Protein AF-A0A3L8PR18-F1 (afdb_monomer_lite)

S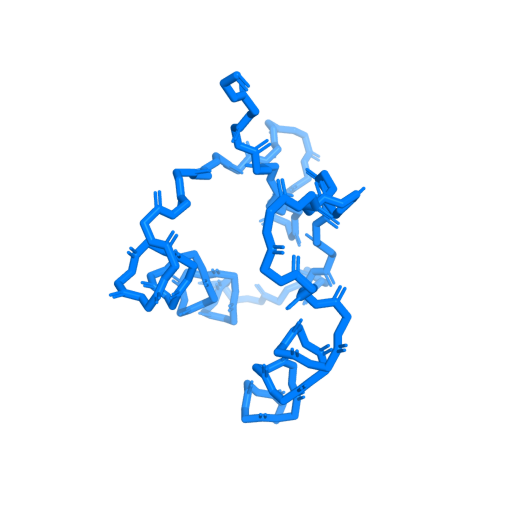econdary structure (DSSP, 8-state):
-HHHHHHHHHHH--TT-----EEE----TT-HHHHHHHHHHHHHH---EEEETTEEEEEEEPP-

Structure (mmCIF, N/CA/C/O backbone):
data_AF-A0A3L8PR18-F1
#
_entry.id   AF-A0A3L8PR18-F1
#
loop_
_atom_site.group_PDB
_atom_site.id
_atom_site.type_symbol
_atom_site.label_atom_id
_atom_site.label_alt_id
_atom_site.label_comp_id
_atom_site.label_asym_id
_atom_site.label_entity_id
_atom_site.label_seq_id
_atom_site.pdbx_PDB_ins_code
_atom_site.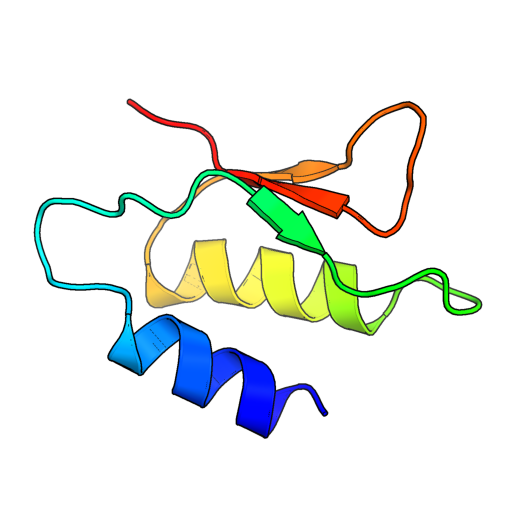Cartn_x
_atom_site.Cartn_y
_atom_site.Cartn_z
_atom_site.occupancy
_atom_site.B_iso_or_equiv
_atom_site.auth_seq_id
_atom_site.auth_comp_id
_atom_site.auth_asym_id
_atom_site.auth_atom_id
_atom_site.pdbx_PDB_model_num
ATOM 1 N N . PRO A 1 1 ? -2.885 -5.520 -10.199 1.00 83.06 1 PRO A N 1
ATOM 2 C CA . PRO A 1 1 ? -2.231 -5.479 -8.862 1.00 83.06 1 PRO A CA 1
ATOM 3 C C . PRO A 1 1 ? -2.812 -4.418 -7.914 1.00 83.06 1 PRO A C 1
ATOM 5 O O . PRO A 1 1 ? -3.303 -4.783 -6.853 1.00 83.06 1 PRO A O 1
ATOM 8 N N . LEU A 1 2 ? -2.818 -3.134 -8.306 1.00 89.31 2 LEU A N 1
ATOM 9 C CA . LEU A 1 2 ? -3.297 -2.045 -7.442 1.00 89.31 2 LEU A CA 1
ATOM 10 C C . LEU A 1 2 ? -4.763 -2.215 -7.013 1.00 89.31 2 LEU A C 1
ATOM 12 O O . LEU A 1 2 ? -5.060 -2.135 -5.827 1.00 89.31 2 LEU A O 1
ATOM 16 N N . ALA A 1 3 ? -5.672 -2.490 -7.955 1.00 92.81 3 ALA A N 1
ATOM 17 C CA . ALA A 1 3 ? -7.097 -2.663 -7.652 1.00 92.81 3 ALA A CA 1
ATOM 18 C C . ALA A 1 3 ? -7.351 -3.775 -6.617 1.00 92.81 3 ALA A C 1
ATOM 20 O O . ALA A 1 3 ? -8.110 -3.581 -5.671 1.00 92.81 3 ALA A O 1
ATOM 21 N N . PHE A 1 4 ? -6.649 -4.904 -6.754 1.00 91.69 4 PHE A N 1
ATOM 22 C CA . PHE A 1 4 ? -6.712 -6.006 -5.794 1.00 91.69 4 PHE A CA 1
ATOM 23 C C . PHE A 1 4 ? -6.182 -5.595 -4.414 1.00 91.69 4 PHE A C 1
ATOM 25 O O . PHE A 1 4 ? -6.853 -5.816 -3.412 1.00 91.69 4 PHE A O 1
ATOM 32 N N . ALA A 1 5 ? -5.024 -4.931 -4.353 1.00 91.75 5 ALA A N 1
ATOM 33 C CA . ALA A 1 5 ? -4.455 -4.465 -3.091 1.00 91.75 5 ALA A CA 1
ATOM 34 C C . ALA A 1 5 ? -5.391 -3.475 -2.367 1.00 91.75 5 ALA A C 1
ATOM 36 O O . ALA A 1 5 ? -5.547 -3.552 -1.150 1.00 91.75 5 ALA A O 1
ATOM 37 N N . LYS A 1 6 ? -6.065 -2.583 -3.111 1.00 94.06 6 LYS A N 1
ATOM 38 C CA . LYS A 1 6 ? -7.048 -1.639 -2.552 1.00 94.06 6 LYS A CA 1
ATOM 39 C C . LYS A 1 6 ? -8.252 -2.369 -1.962 1.00 94.06 6 LYS A C 1
ATOM 41 O O . LYS A 1 6 ? -8.691 -2.038 -0.863 1.00 94.06 6 LYS A O 1
ATOM 46 N N . ALA A 1 7 ? -8.772 -3.369 -2.676 1.00 93.56 7 ALA A N 1
ATOM 47 C CA . ALA A 1 7 ? -9.875 -4.198 -2.197 1.00 93.56 7 ALA A CA 1
ATOM 48 C C . ALA A 1 7 ? -9.493 -4.968 -0.923 1.00 93.56 7 ALA A C 1
ATOM 50 O O . ALA A 1 7 ? -10.253 -4.967 0.042 1.00 93.56 7 ALA A O 1
ATOM 51 N N . LEU A 1 8 ? -8.289 -5.547 -0.887 1.00 9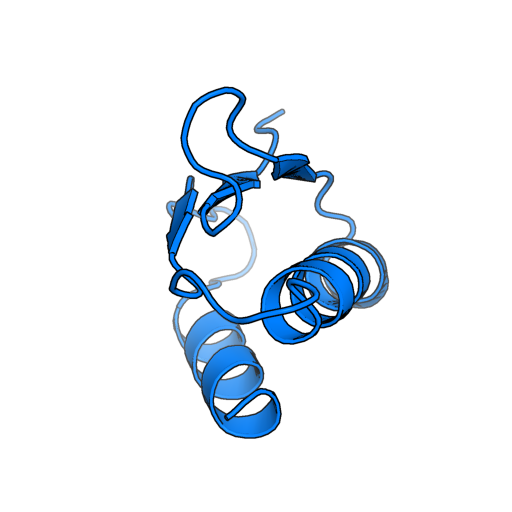1.81 8 LEU A N 1
ATOM 52 C CA . LEU A 1 8 ? -7.780 -6.267 0.278 1.00 91.81 8 LEU A CA 1
ATOM 53 C C . LEU A 1 8 ? -7.622 -5.345 1.495 1.00 91.81 8 LEU A C 1
ATOM 55 O O . LEU A 1 8 ? -8.041 -5.696 2.595 1.00 91.81 8 LEU A O 1
ATOM 59 N N . PHE A 1 9 ? -7.075 -4.142 1.303 1.00 92.06 9 PHE A N 1
ATOM 60 C CA . PHE A 1 9 ? -6.964 -3.164 2.384 1.00 92.06 9 PHE A CA 1
ATOM 61 C C . PHE A 1 9 ? -8.337 -2.754 2.921 1.00 92.06 9 PHE A C 1
ATOM 63 O O . PHE A 1 9 ? -8.545 -2.801 4.127 1.00 92.06 9 PHE A O 1
ATOM 70 N N . ARG A 1 10 ? -9.296 -2.431 2.040 1.00 90.81 10 ARG A N 1
ATOM 71 C CA . ARG A 1 10 ? -10.683 -2.106 2.428 1.00 90.81 10 ARG A CA 1
ATOM 72 C C . ARG A 1 10 ? -11.327 -3.212 3.258 1.00 90.81 10 ARG A C 1
ATOM 74 O O . ARG A 1 10 ? -12.012 -2.911 4.225 1.00 90.81 10 ARG A O 1
ATOM 81 N N . TYR A 1 11 ? -11.100 -4.469 2.885 1.00 90.06 11 TYR A N 1
ATOM 82 C CA . TYR A 1 11 ? -11.640 -5.616 3.609 1.00 90.06 11 TYR A CA 1
ATOM 83 C C . TYR A 1 11 ? -11.089 -5.718 5.040 1.00 90.06 11 TYR A C 1
ATOM 85 O O . TYR A 1 11 ? -11.838 -5.997 5.972 1.00 90.06 11 TYR A O 1
ATOM 93 N N . HIS A 1 12 ? -9.791 -5.467 5.228 1.00 87.88 12 HIS A N 1
ATOM 94 C CA . HIS A 1 12 ? -9.146 -5.561 6.542 1.00 87.88 12 HIS A CA 1
ATOM 95 C C . HIS A 1 12 ? -9.228 -4.280 7.381 1.00 87.88 12 HIS A C 1
ATOM 97 O O . HIS A 1 12 ? -9.011 -4.327 8.592 1.00 87.88 12 HIS A O 1
ATOM 103 N N . TYR A 1 13 ? -9.524 -3.139 6.765 1.00 87.19 13 TYR A N 1
ATOM 104 C CA . TYR A 1 13 ? -9.669 -1.862 7.448 1.00 87.19 13 TYR A CA 1
ATOM 105 C C . TYR A 1 13 ? -11.092 -1.718 8.009 1.00 87.19 13 TYR A C 1
ATOM 107 O O . TYR A 1 13 ? -11.996 -1.181 7.370 1.00 87.19 13 TYR A O 1
ATOM 115 N N . THR A 1 14 ? -11.308 -2.206 9.229 1.00 78.00 14 THR A N 1
ATOM 116 C CA . THR A 1 14 ? -12.544 -1.962 9.984 1.00 78.00 14 THR A CA 1
ATOM 117 C C . THR A 1 14 ? -12.533 -0.554 10.578 1.00 78.00 14 THR A C 1
ATOM 119 O O . THR A 1 14 ? -11.571 -0.171 11.245 1.00 78.00 14 THR A O 1
ATOM 122 N N . LYS A 1 15 ? -13.605 0.223 10.344 1.00 63.81 15 LYS A N 1
ATOM 123 C CA . L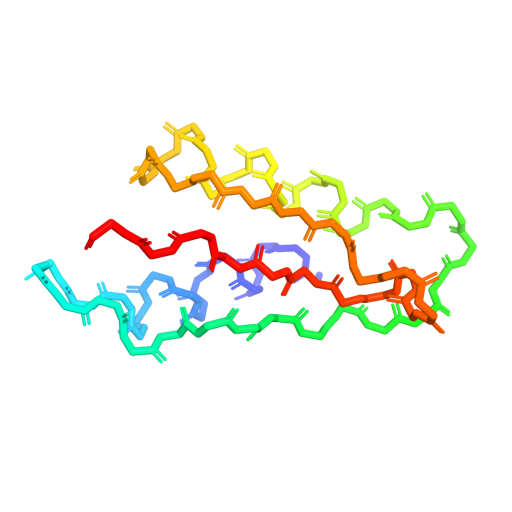YS A 1 15 ? -13.763 1.599 10.853 1.00 63.81 15 LYS A CA 1
ATOM 124 C C . LYS A 1 15 ? -13.462 1.664 12.358 1.00 63.81 15 LYS A C 1
ATOM 126 O O . LYS A 1 15 ? -14.202 1.089 13.147 1.00 63.81 15 LYS A O 1
ATOM 131 N N . GLY A 1 16 ? -12.406 2.389 12.727 1.00 60.66 16 GLY A N 1
ATOM 132 C CA . GLY A 1 16 ? -12.065 2.723 14.115 1.00 60.66 16 GLY A CA 1
ATOM 133 C C . GLY A 1 16 ? -10.725 2.177 14.610 1.00 60.66 16 GLY A C 1
ATOM 134 O O . GLY A 1 16 ? -10.071 2.855 15.389 1.00 60.66 16 GLY A O 1
ATOM 135 N N . GLU A 1 17 ? -10.257 1.023 14.121 1.00 63.03 17 GLU A N 1
ATOM 136 C CA . GLU A 1 17 ? -8.975 0.444 14.557 1.00 63.03 17 GLU A CA 1
ATOM 137 C C . GLU A 1 17 ? -8.255 -0.260 13.404 1.00 63.03 17 GLU A C 1
ATOM 139 O O . GLU A 1 17 ? -8.382 -1.468 13.182 1.00 63.03 17 GLU A O 1
ATOM 144 N N . SER A 1 18 ? -7.439 0.490 12.665 1.00 68.56 18 SER A N 1
ATOM 145 C CA . SER A 1 18 ? -6.502 -0.137 11.737 1.00 68.56 18 SER A CA 1
ATOM 146 C C . SER A 1 18 ? -5.342 -0.757 12.500 1.00 68.56 18 SER A C 1
ATOM 148 O O . SER A 1 18 ? -4.413 -0.069 12.928 1.00 68.56 18 SER A O 1
ATOM 150 N N . LYS A 1 19 ? -5.346 -2.086 12.611 1.00 81.88 19 LYS A N 1
ATOM 151 C CA . LYS A 1 19 ? -4.177 -2.850 13.084 1.00 81.88 19 LYS A CA 1
ATOM 152 C C . LYS A 1 19 ? -3.059 -2.921 12.036 1.00 81.88 19 LYS A C 1
ATOM 154 O O . LYS A 1 19 ? -1.964 -3.400 12.331 1.00 81.88 19 LYS A O 1
ATOM 159 N N . ILE A 1 20 ? -3.316 -2.446 10.816 1.00 88.88 20 ILE A N 1
ATOM 160 C CA . ILE A 1 20 ? -2.344 -2.447 9.724 1.00 88.88 20 ILE A CA 1
ATOM 161 C C . ILE A 1 20 ? -1.349 -1.308 9.961 1.00 88.88 20 ILE A C 1
ATOM 163 O O . ILE A 1 20 ? -1.696 -0.136 9.848 1.00 88.88 20 ILE A O 1
ATOM 167 N N . LYS A 1 21 ? -0.101 -1.669 10.282 1.00 91.19 21 LYS A N 1
ATOM 168 C CA . LYS A 1 21 ? 1.008 -0.722 10.513 1.00 91.19 21 LYS A CA 1
ATOM 169 C C . LYS A 1 21 ? 1.958 -0.601 9.326 1.00 91.19 21 LYS A C 1
ATOM 171 O O . LYS A 1 21 ? 2.662 0.396 9.187 1.00 91.19 21 LYS A O 1
ATOM 176 N N . ARG A 1 22 ? 2.043 -1.651 8.507 1.00 92.81 22 ARG A N 1
ATOM 177 C CA . ARG A 1 22 ? 2.999 -1.759 7.402 1.00 92.81 22 ARG A CA 1
ATOM 178 C C . ARG A 1 22 ? 2.360 -2.455 6.212 1.00 92.81 22 ARG A C 1
ATOM 180 O O . ARG A 1 22 ? 1.602 -3.403 6.397 1.00 92.81 22 ARG A O 1
ATOM 187 N N . ILE A 1 23 ? 2.712 -2.012 5.011 1.00 93.38 23 ILE A N 1
ATOM 188 C CA . ILE A 1 23 ? 2.296 -2.632 3.749 1.00 93.38 23 ILE A CA 1
ATOM 189 C C . ILE A 1 23 ? 3.545 -2.888 2.912 1.00 93.38 23 ILE A C 1
ATOM 191 O O . ILE A 1 23 ? 4.339 -1.976 2.682 1.00 93.38 23 ILE A O 1
ATOM 195 N N . VAL A 1 24 ? 3.724 -4.130 2.461 1.00 93.06 24 VAL A N 1
ATOM 196 C CA . VAL A 1 24 ? 4.840 -4.534 1.597 1.00 93.06 24 VAL A CA 1
ATOM 197 C C . VAL A 1 24 ? 4.336 -4.611 0.161 1.00 93.06 24 VAL A C 1
ATOM 199 O O . VAL A 1 24 ? 3.466 -5.415 -0.156 1.00 93.06 24 VAL A O 1
ATOM 202 N N . THR A 1 25 ? 4.887 -3.772 -0.708 1.00 90.62 25 THR A N 1
ATOM 203 C CA . THR A 1 25 ? 4.511 -3.674 -2.130 1.00 90.62 25 THR A CA 1
ATOM 204 C C . THR A 1 25 ? 5.514 -4.347 -3.072 1.00 90.62 25 THR A C 1
ATOM 206 O O . THR A 1 25 ? 5.294 -4.388 -4.281 1.00 90.62 25 THR A O 1
ATOM 209 N N . GLY A 1 26 ? 6.583 -4.928 -2.514 1.00 86.00 26 GLY A N 1
ATOM 210 C CA . GLY A 1 26 ? 7.696 -5.505 -3.270 1.00 86.00 26 GLY A CA 1
ATOM 211 C C . GLY A 1 26 ? 8.679 -4.444 -3.772 1.00 86.00 26 GLY A C 1
ATOM 212 O O . GLY A 1 26 ? 8.446 -3.245 -3.637 1.00 86.00 26 GLY A O 1
ATOM 213 N N . PHE A 1 27 ? 9.807 -4.880 -4.333 1.00 76.69 27 PHE A N 1
ATOM 214 C CA . PHE A 1 27 ? 10.803 -3.982 -4.919 1.00 76.69 27 PHE A CA 1
ATOM 215 C C . PHE A 1 27 ? 10.680 -4.001 -6.444 1.00 76.69 27 PHE A C 1
ATOM 217 O O . PHE A 1 27 ? 11.272 -4.843 -7.112 1.00 76.69 27 PHE A O 1
ATOM 224 N N . ASN A 1 28 ? 9.891 -3.072 -6.985 1.00 72.50 28 ASN A N 1
ATOM 225 C CA . ASN A 1 28 ? 9.737 -2.900 -8.429 1.00 72.50 28 ASN A CA 1
ATOM 226 C C . ASN A 1 28 ? 10.437 -1.614 -8.883 1.00 72.50 28 ASN A C 1
ATOM 228 O O . ASN A 1 28 ? 10.418 -0.605 -8.170 1.00 72.50 28 ASN A O 1
ATOM 232 N N . LEU A 1 29 ? 11.014 -1.638 -10.090 1.00 68.56 29 LEU A N 1
ATOM 233 C CA . LEU A 1 29 ? 11.559 -0.450 -10.755 1.00 68.56 29 LEU A CA 1
ATOM 234 C C . LEU A 1 29 ? 10.522 0.687 -10.731 1.00 68.56 29 LEU A C 1
ATOM 236 O O . LEU A 1 29 ? 9.391 0.526 -11.186 1.00 68.56 29 LEU A O 1
ATOM 240 N N . GLY A 1 30 ? 10.906 1.820 -10.141 1.00 77.06 30 GLY A N 1
ATOM 241 C CA . GLY A 1 30 ? 10.078 3.026 -10.052 1.00 77.06 30 GLY A CA 1
ATOM 242 C C . GLY A 1 30 ? 9.044 3.068 -8.922 1.00 77.06 30 GLY A C 1
ATOM 243 O O . GLY A 1 30 ? 8.403 4.096 -8.777 1.00 77.06 30 GLY A O 1
ATOM 244 N N . GLN A 1 31 ? 8.866 2.007 -8.119 1.00 87.25 31 GLN A N 1
ATOM 245 C CA . GLN A 1 31 ? 8.013 2.012 -6.908 1.00 87.25 31 GLN A CA 1
ATOM 246 C C . GLN A 1 31 ? 6.563 2.507 -7.117 1.00 87.25 31 GLN A C 1
ATOM 248 O O . GLN A 1 31 ? 5.874 2.883 -6.173 1.00 87.25 31 GLN A O 1
ATOM 253 N N . LYS A 1 32 ? 6.054 2.428 -8.353 1.00 90.62 32 LYS A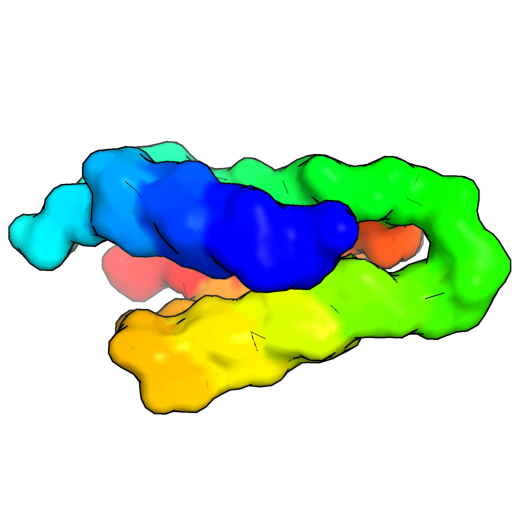 N 1
ATOM 254 C CA . LYS A 1 32 ? 4.745 2.973 -8.740 1.00 90.62 32 LYS A CA 1
ATOM 255 C C . LYS A 1 32 ? 3.592 2.455 -7.875 1.00 90.62 32 LYS A C 1
ATOM 257 O O . LYS A 1 32 ? 2.753 3.236 -7.444 1.00 90.62 32 LYS A O 1
ATOM 262 N N . LEU A 1 33 ? 3.576 1.149 -7.583 1.00 90.25 33 LEU A N 1
ATOM 263 C CA . LEU A 1 33 ? 2.536 0.548 -6.742 1.00 90.25 33 LEU A CA 1
ATOM 264 C C . LEU A 1 33 ? 2.538 1.150 -5.335 1.00 90.25 33 LEU A C 1
ATOM 266 O O . LEU A 1 33 ? 1.467 1.421 -4.811 1.00 90.25 33 LEU A O 1
ATOM 270 N N . ARG A 1 34 ? 3.716 1.373 -4.742 1.00 93.50 34 ARG A N 1
ATOM 271 C CA . ARG A 1 34 ? 3.854 2.001 -3.427 1.00 93.50 34 ARG A CA 1
ATOM 272 C C . ARG A 1 34 ? 3.275 3.405 -3.436 1.00 93.50 34 ARG A C 1
ATOM 274 O O . ARG A 1 34 ? 2.456 3.717 -2.584 1.00 93.50 34 ARG A O 1
ATOM 281 N N . ASP A 1 35 ? 3.677 4.220 -4.403 1.00 93.12 35 ASP A N 1
ATOM 282 C CA . ASP A 1 35 ? 3.288 5.629 -4.454 1.00 93.12 35 ASP A CA 1
ATOM 283 C C . ASP A 1 35 ? 1.781 5.779 -4.689 1.00 93.12 35 ASP A C 1
ATOM 285 O O . ASP A 1 35 ? 1.106 6.514 -3.966 1.00 93.12 35 ASP A O 1
ATOM 289 N N . GLU A 1 36 ? 1.220 5.004 -5.622 1.00 94.75 36 GLU A N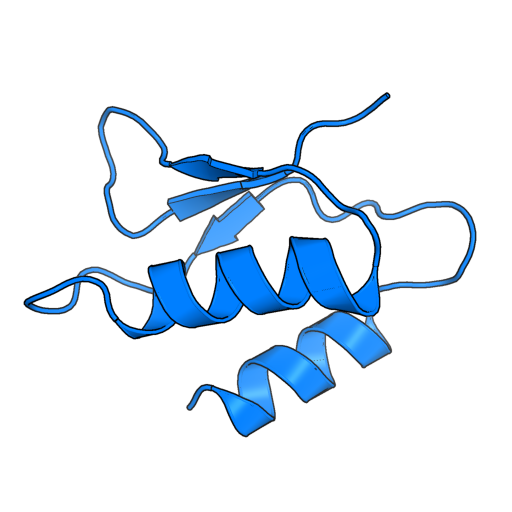 1
ATOM 290 C CA . GLU A 1 36 ? -0.226 4.958 -5.861 1.00 94.75 36 GLU A CA 1
ATOM 291 C C . GLU A 1 36 ? -1.000 4.441 -4.637 1.00 94.75 36 GLU A C 1
ATOM 293 O O . GLU A 1 36 ? -2.124 4.886 -4.383 1.00 94.75 36 GLU A O 1
ATOM 298 N N . PHE A 1 37 ? -0.419 3.516 -3.863 1.00 94.94 37 PHE A N 1
ATOM 299 C CA . PHE A 1 37 ? -1.042 3.016 -2.640 1.00 94.94 37 PHE A CA 1
ATOM 300 C C . PHE A 1 37 ? -0.991 4.038 -1.504 1.00 94.94 37 PHE A C 1
ATOM 302 O O . PHE A 1 37 ? -2.004 4.243 -0.843 1.00 94.94 37 PHE A O 1
ATOM 309 N N . SER A 1 38 ? 0.135 4.726 -1.307 1.00 94.75 38 SER A N 1
ATOM 310 C CA . SER A 1 38 ? 0.261 5.803 -0.318 1.00 94.75 38 SER A CA 1
ATOM 311 C C . SER A 1 38 ? -0.745 6.927 -0.584 1.00 94.75 38 SER A C 1
ATOM 313 O O . SER A 1 38 ? -1.411 7.390 0.339 1.00 94.75 38 SER A O 1
ATOM 315 N N . GLN A 1 39 ? -0.937 7.311 -1.852 1.00 96.12 39 GLN A N 1
ATOM 316 C CA . GLN A 1 39 ? -1.965 8.288 -2.236 1.00 96.12 39 GLN A CA 1
ATOM 317 C C . GLN A 1 39 ? -3.385 7.792 -1.938 1.00 96.12 39 GLN A C 1
ATOM 319 O O . GLN A 1 39 ? -4.232 8.553 -1.483 1.00 96.12 39 GLN A O 1
ATOM 324 N N . PHE A 1 40 ? -3.658 6.506 -2.159 1.00 95.56 40 PHE A N 1
ATOM 325 C CA . PHE A 1 40 ? -4.943 5.899 -1.812 1.00 95.56 40 PHE A CA 1
ATOM 326 C C . PHE A 1 40 ? -5.222 5.917 -0.301 1.00 95.56 40 PHE A C 1
ATOM 328 O O . PHE A 1 40 ? -6.331 6.266 0.099 1.00 95.56 40 PHE A O 1
ATOM 335 N N . LEU A 1 41 ? -4.227 5.589 0.532 1.00 93.44 41 LEU A N 1
ATOM 336 C CA . LEU A 1 41 ? -4.347 5.635 1.994 1.00 93.44 41 LEU A CA 1
ATOM 337 C C . LEU A 1 41 ? -4.691 7.046 2.488 1.00 93.44 41 LEU A C 1
ATOM 339 O O . LEU A 1 41 ? -5.591 7.209 3.315 1.00 93.44 41 LEU A O 1
ATOM 343 N N . LEU A 1 42 ? -4.018 8.059 1.940 1.00 94.19 42 LEU A N 1
ATOM 344 C CA . LEU A 1 42 ? -4.271 9.453 2.286 1.00 94.19 42 LEU A CA 1
ATOM 345 C C . LEU A 1 42 ? -5.658 9.910 1.814 1.00 94.19 42 LEU A C 1
ATOM 347 O O . LEU A 1 42 ? -6.438 10.421 2.608 1.00 94.19 42 LEU A O 1
ATOM 351 N N . ASN A 1 43 ? -5.993 9.698 0.542 1.00 95.44 43 ASN A N 1
ATOM 352 C CA . ASN A 1 43 ? -7.192 10.291 -0.055 1.00 95.44 43 ASN A CA 1
ATOM 353 C C . ASN A 1 43 ? -8.495 9.619 0.394 1.00 95.44 43 ASN A C 1
ATOM 355 O O . ASN A 1 43 ? -9.511 10.295 0.521 1.00 95.44 43 ASN A O 1
ATOM 359 N N . GLU A 1 44 ? -8.492 8.302 0.618 1.00 93.00 44 GLU A N 1
ATOM 360 C CA . GLU A 1 44 ? -9.721 7.570 0.963 1.00 93.00 44 GLU A CA 1
ATOM 361 C C . GLU A 1 44 ? -9.895 7.336 2.469 1.00 93.00 44 GLU A C 1
ATOM 363 O O . GLU A 1 44 ? -11.025 7.195 2.934 1.00 93.00 44 GLU A O 1
ATOM 368 N N . PHE A 1 45 ? -8.801 7.299 3.235 1.00 89.88 45 PHE A N 1
ATOM 369 C CA . PHE A 1 45 ? -8.831 6.974 4.667 1.00 89.88 45 PHE A CA 1
ATOM 370 C C . PHE A 1 45 ? -8.208 8.053 5.558 1.00 89.88 45 PHE A C 1
ATOM 372 O O . PHE A 1 45 ? -8.199 7.888 6.776 1.00 89.88 45 PHE A O 1
ATOM 379 N N . ASN A 1 46 ? -7.688 9.145 4.980 1.00 90.75 46 ASN A N 1
ATOM 380 C CA . ASN A 1 46 ? -6.939 10.187 5.690 1.00 90.75 46 ASN A CA 1
ATOM 381 C C . ASN A 1 46 ? -5.759 9.630 6.512 1.00 90.75 46 ASN A C 1
ATOM 383 O O . ASN A 1 46 ? -5.408 10.156 7.568 1.00 90.75 46 ASN A O 1
ATOM 387 N N . LEU A 1 47 ? -5.155 8.534 6.042 1.00 91.00 47 LEU A N 1
ATOM 388 C CA . LEU A 1 47 ? -4.016 7.900 6.696 1.00 91.00 47 LEU A CA 1
ATOM 389 C C . LEU A 1 47 ? -2.720 8.439 6.106 1.00 91.00 47 LEU A C 1
ATOM 391 O O . LEU A 1 47 ? -2.431 8.242 4.924 1.00 91.00 47 LEU A O 1
ATOM 395 N N . LYS A 1 48 ? -1.910 9.072 6.951 1.00 93.06 48 LYS A N 1
ATOM 396 C CA . LYS A 1 48 ? -0.552 9.462 6.582 1.00 93.06 48 LYS A CA 1
ATOM 397 C C . LYS A 1 48 ? 0.363 8.246 6.579 1.00 93.06 48 LYS A C 1
ATOM 399 O O . LYS A 1 48 ? 0.197 7.304 7.358 1.00 93.06 48 LYS A O 1
ATOM 404 N N . SER A 1 49 ? 1.340 8.263 5.684 1.00 93.50 49 SER A N 1
ATOM 405 C CA . SER A 1 49 ? 2.284 7.164 5.554 1.00 93.50 49 SER A CA 1
ATOM 406 C C . SER A 1 49 ? 3.645 7.633 5.069 1.00 93.50 49 SER A C 1
ATOM 408 O O . SER A 1 49 ? 3.720 8.537 4.239 1.00 93.50 49 SER A O 1
ATOM 410 N N . ASN A 1 50 ? 4.691 6.945 5.517 1.00 93.88 50 ASN A N 1
ATOM 411 C CA . ASN A 1 50 ? 6.077 7.163 5.117 1.00 93.88 50 ASN A CA 1
ATOM 412 C C . ASN A 1 50 ? 6.660 5.920 4.442 1.00 93.88 50 ASN A C 1
ATOM 414 O O . ASN A 1 50 ? 6.155 4.806 4.593 1.00 93.88 50 ASN A O 1
ATOM 418 N N . VAL A 1 51 ? 7.762 6.100 3.720 1.00 91.56 51 VAL A N 1
ATOM 419 C CA . VAL A 1 51 ? 8.523 4.993 3.130 1.00 91.56 51 VAL A CA 1
ATOM 420 C C . VAL A 1 51 ? 9.577 4.512 4.124 1.00 91.56 51 VAL A C 1
ATOM 422 O O . VAL A 1 51 ? 10.236 5.313 4.783 1.00 91.56 51 VAL A O 1
ATOM 425 N N . HIS A 1 52 ? 9.761 3.197 4.232 1.00 90.88 52 HIS A N 1
ATOM 426 C CA . HIS A 1 52 ? 10.809 2.635 5.077 1.00 90.88 52 HIS A CA 1
ATOM 427 C C . HIS A 1 52 ? 12.209 2.957 4.520 1.00 90.88 52 HIS A C 1
ATOM 429 O O . HIS A 1 52 ? 12.530 2.599 3.387 1.00 90.88 52 HIS A O 1
ATOM 435 N N . VAL A 1 53 ? 13.079 3.549 5.347 1.00 87.62 53 VAL A N 1
ATOM 436 C CA . VAL A 1 53 ? 14.402 4.079 4.942 1.00 87.62 53 VAL A CA 1
ATOM 437 C C . VAL A 1 53 ? 15.317 3.054 4.262 1.00 87.62 53 VAL A C 1
ATOM 439 O O . VAL A 1 53 ? 15.978 3.374 3.282 1.00 87.62 53 VAL A O 1
ATOM 442 N N . ASN A 1 54 ? 15.296 1.800 4.724 1.00 88.12 54 ASN A N 1
ATOM 443 C CA . ASN A 1 54 ? 16.147 0.725 4.190 1.00 88.12 54 ASN A CA 1
ATOM 444 C C . ASN A 1 54 ? 15.418 -0.226 3.226 1.00 88.12 54 ASN A C 1
ATOM 446 O O . ASN A 1 54 ? 16.012 -1.184 2.741 1.00 88.12 54 ASN A O 1
ATOM 450 N N . ASN A 1 55 ? 14.118 -0.026 2.989 1.00 89.00 55 ASN A N 1
ATOM 451 C CA . ASN A 1 55 ? 13.349 -0.884 2.092 1.00 89.00 55 ASN A CA 1
ATOM 452 C C . ASN A 1 55 ? 12.277 -0.064 1.384 1.00 89.00 55 ASN A C 1
ATOM 454 O O . ASN A 1 55 ? 11.170 0.130 1.886 1.00 89.00 55 ASN A O 1
ATOM 458 N N . LEU A 1 56 ? 12.618 0.373 0.175 1.00 88.19 56 LEU A N 1
ATOM 459 C CA . LEU A 1 56 ? 11.772 1.261 -0.607 1.00 88.19 56 LEU A CA 1
ATOM 460 C C . LEU A 1 56 ? 10.428 0.645 -0.992 1.00 88.19 56 LEU A C 1
ATOM 462 O O . LEU A 1 56 ? 9.551 1.408 -1.361 1.00 88.19 56 LEU A O 1
ATOM 466 N N . GLY A 1 57 ? 10.251 -0.675 -0.888 1.00 91.75 57 GLY A N 1
ATOM 467 C CA . GLY A 1 57 ? 8.985 -1.358 -1.155 1.00 91.75 57 GLY A CA 1
ATOM 468 C C . GLY A 1 57 ? 8.009 -1.380 0.023 1.00 91.75 57 GLY A C 1
ATOM 469 O O . GLY A 1 57 ? 6.932 -1.967 -0.102 1.00 91.75 57 GLY A O 1
ATOM 470 N N . VAL A 1 58 ? 8.365 -0.800 1.173 1.00 93.25 58 VAL A N 1
ATOM 471 C CA . VAL A 1 58 ? 7.553 -0.850 2.396 1.00 93.25 58 VAL A CA 1
ATOM 472 C C . VAL A 1 58 ? 6.994 0.524 2.745 1.00 93.25 58 VAL A C 1
ATOM 474 O O . VAL A 1 58 ? 7.734 1.496 2.895 1.00 93.25 58 VAL A O 1
ATOM 477 N N . ILE A 1 59 ? 5.678 0.563 2.934 1.00 94.62 59 ILE A N 1
ATOM 478 C CA . ILE A 1 59 ? 4.924 1.705 3.452 1.00 94.62 59 ILE A CA 1
ATOM 479 C C . ILE A 1 59 ? 4.733 1.505 4.956 1.00 94.62 59 ILE A C 1
ATOM 481 O O . ILE A 1 59 ? 4.331 0.424 5.392 1.00 94.62 59 ILE A O 1
ATOM 485 N N . ILE A 1 60 ? 4.995 2.543 5.743 1.00 94.75 60 ILE A N 1
ATOM 486 C CA . ILE A 1 60 ? 4.728 2.619 7.180 1.00 94.75 60 ILE A CA 1
ATOM 487 C C . ILE A 1 60 ? 3.558 3.581 7.376 1.00 94.75 60 ILE A C 1
ATOM 489 O O . ILE A 1 60 ? 3.651 4.732 6.962 1.00 94.75 60 ILE A O 1
ATOM 493 N N . ILE A 1 61 ? 2.472 3.122 7.994 1.00 92.44 61 ILE A N 1
ATOM 494 C CA . ILE A 1 61 ? 1.302 3.960 8.295 1.00 92.44 61 ILE A CA 1
ATOM 495 C C . ILE A 1 61 ? 1.546 4.667 9.632 1.00 92.44 61 ILE A C 1
ATOM 497 O O . ILE A 1 61 ? 1.900 4.013 10.616 1.00 92.44 61 ILE A O 1
ATOM 501 N N . GLU A 1 62 ? 1.378 5.989 9.669 1.00 87.69 62 GLU A N 1
ATOM 502 C CA . GLU A 1 62 ? 1.463 6.770 10.906 1.00 87.69 62 GLU A CA 1
ATOM 503 C C . GLU A 1 62 ? 0.246 6.453 11.787 1.00 87.69 62 GLU A C 1
ATOM 505 O O . GLU A 1 62 ? -0.893 6.494 11.322 1.00 87.69 62 GLU A O 1
ATOM 510 N N . GLN A 1 63 ? 0.481 6.095 13.051 1.00 72.75 63 GLN A N 1
ATOM 511 C CA . GLN A 1 63 ? -0.589 5.916 14.036 1.00 72.75 63 GLN A CA 1
ATOM 512 C C . GLN A 1 63 ? -0.658 7.166 14.917 1.00 72.75 63 GLN A C 1
ATOM 514 O O . GLN A 1 63 ? 0.383 7.634 15.382 1.00 72.75 63 GLN A O 1
ATOM 519 N N . HIS A 1 64 ? -1.870 7.690 15.108 1.00 59.16 64 HIS A N 1
ATOM 520 C CA . HIS A 1 64 ? -2.190 8.746 16.069 1.00 59.16 64 HIS A CA 1
ATOM 521 C C . HIS A 1 64 ? -2.773 8.137 17.340 1.00 59.16 64 HIS A C 1
ATOM 523 O O . HIS A 1 64 ? -3.526 7.143 17.207 1.00 59.16 64 HIS A O 1
#

Radius of gyration: 11.19 Å; chains: 1; bounding box: 30×17×27 Å

Organism: NCBI:txid2338552

pLDDT: mean 87.55, std 9.22, range [59.16, 96.12]

Foldseek 3Di:
DLVVVLVVCVVQDDPPDDPDFKDFQDDDVPLVSVVVVQVVCCPVVVWHWDADPVHRRMIGTDDD

Sequence (64 aa):
PLAFAKALFRYHYTKGESKIKRIVTGFNLGQKLRDEFSQFLLNEFNLKSNVHVNNLGVIIIEQH